Protein AF-A0A0J1GFL8-F1 (afdb_monomer)

Radius of gyration: 15.14 Å; Cα contacts (8 Å, |Δi|>4): 126; chains: 1; bounding box: 38×31×40 Å

Organism: NCBI:txid754436

Structure (mmCIF, N/CA/C/O backbone):
data_AF-A0A0J1GFL8-F1
#
_entry.id   AF-A0A0J1GFL8-F1
#
loop_
_atom_site.group_PDB
_atom_site.id
_atom_site.type_symbol
_atom_site.label_atom_id
_atom_site.label_alt_id
_atom_site.label_comp_id
_atom_site.label_asym_id
_atom_site.label_entity_id
_atom_site.label_seq_id
_atom_site.pdbx_PDB_ins_code
_atom_site.Cartn_x
_atom_site.Cartn_y
_atom_site.Cartn_z
_atom_site.occupancy
_atom_site.B_iso_or_equiv
_atom_site.auth_seq_id
_atom_site.auth_comp_id
_atom_site.auth_asym_id
_atom_site.auth_atom_id
_atom_site.pdbx_PDB_model_num
ATOM 1 N N . THR A 1 1 ? 6.480 14.705 20.123 1.00 94.06 1 THR A N 1
ATOM 2 C CA . THR A 1 1 ? 5.563 15.833 19.842 1.00 94.06 1 THR A CA 1
ATOM 3 C C . THR A 1 1 ? 4.142 15.428 20.191 1.00 94.06 1 THR A C 1
ATOM 5 O O . THR A 1 1 ? 3.876 14.239 20.324 1.00 94.06 1 THR A O 1
ATOM 8 N N . GLU A 1 2 ? 3.221 16.379 20.349 1.00 97.25 2 GLU A N 1
ATOM 9 C CA . GLU A 1 2 ? 1.800 16.080 20.599 1.00 97.25 2 GLU A CA 1
ATOM 10 C C . GLU A 1 2 ? 1.204 15.147 19.526 1.00 97.25 2 GLU A C 1
ATOM 12 O O . GLU A 1 2 ? 0.538 14.169 19.857 1.00 97.25 2 GLU A O 1
ATOM 17 N N . GLN A 1 3 ? 1.548 15.375 18.254 1.00 97.31 3 GLN A N 1
ATOM 18 C CA . GLN A 1 3 ? 1.098 14.546 17.130 1.00 97.31 3 GLN A CA 1
ATOM 19 C C . GLN A 1 3 ? 1.579 13.094 17.230 1.00 97.31 3 GLN A C 1
ATOM 21 O O . GLN A 1 3 ? 0.811 12.180 16.955 1.00 97.31 3 GLN A O 1
ATOM 26 N N . GLN A 1 4 ? 2.810 12.857 17.698 1.00 97.50 4 GLN A N 1
ATOM 27 C CA . GLN A 1 4 ? 3.296 11.493 17.946 1.00 97.50 4 GLN A CA 1
ATOM 28 C C . GLN A 1 4 ? 2.460 10.780 19.017 1.00 97.50 4 GLN A C 1
ATOM 30 O O . GLN A 1 4 ? 2.164 9.600 18.863 1.00 97.50 4 GLN A O 1
ATOM 35 N N . ARG A 1 5 ? 2.027 11.487 20.072 1.00 98.00 5 ARG A N 1
ATOM 36 C CA . ARG A 1 5 ? 1.151 10.918 21.110 1.00 98.00 5 ARG A CA 1
ATOM 37 C C . ARG A 1 5 ? -0.236 10.587 20.554 1.00 98.00 5 ARG A C 1
ATOM 39 O O . ARG A 1 5 ? -0.778 9.536 20.878 1.00 98.00 5 ARG A O 1
ATOM 46 N N . HIS A 1 6 ? -0.804 11.458 19.718 1.00 98.06 6 HIS A N 1
ATOM 47 C CA . HIS A 1 6 ? -2.099 11.202 19.078 1.00 98.06 6 HIS A CA 1
ATOM 48 C C . HIS A 1 6 ? -2.028 10.036 18.092 1.00 98.06 6 HIS A C 1
ATOM 50 O O . HIS A 1 6 ? -2.916 9.191 18.093 1.00 98.06 6 HIS A O 1
ATOM 56 N N . PHE A 1 7 ? -0.950 9.946 17.310 1.00 97.00 7 PHE A N 1
ATOM 57 C CA . PHE A 1 7 ? -0.723 8.830 16.398 1.00 97.00 7 PHE A CA 1
ATOM 58 C C . PHE A 1 7 ? -0.540 7.507 17.150 1.00 97.00 7 PHE A C 1
ATOM 60 O O . PHE A 1 7 ? -1.178 6.518 16.807 1.00 97.00 7 PHE A O 1
ATOM 67 N N . ALA A 1 8 ? 0.244 7.506 18.233 1.00 97.94 8 ALA A N 1
ATOM 68 C CA . ALA A 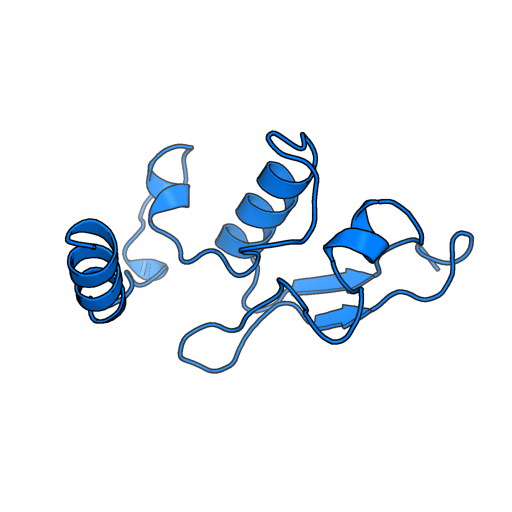1 8 ? 0.406 6.330 19.085 1.00 97.94 8 ALA A CA 1
ATOM 69 C C . ALA A 1 8 ? -0.927 5.869 19.699 1.00 97.94 8 ALA A C 1
ATOM 71 O O . ALA A 1 8 ? -1.188 4.675 19.755 1.00 97.94 8 ALA A O 1
ATOM 72 N N . TYR A 1 9 ? -1.795 6.797 20.120 1.00 97.88 9 TYR A N 1
ATOM 73 C CA . TYR A 1 9 ? -3.136 6.446 20.595 1.00 97.88 9 TYR A CA 1
ATOM 74 C C . TYR A 1 9 ? -4.025 5.904 19.466 1.00 97.88 9 TYR A C 1
ATOM 76 O O . TYR A 1 9 ? -4.684 4.883 19.648 1.00 97.88 9 TYR A O 1
ATOM 84 N N . PHE A 1 10 ? -4.009 6.544 18.292 1.00 96.12 10 PHE A N 1
ATOM 85 C CA . PHE A 1 10 ? -4.767 6.110 17.116 1.00 96.12 10 PHE A CA 1
ATOM 86 C C . PHE A 1 10 ? -4.458 4.658 16.731 1.00 96.12 10 PHE A C 1
ATOM 88 O O . PHE A 1 10 ? -5.384 3.896 16.480 1.00 96.12 10 PHE A O 1
ATOM 95 N N . GLN A 1 11 ? -3.188 4.250 16.784 1.00 93.69 11 GLN A N 1
ATOM 96 C CA . GLN A 1 11 ? -2.765 2.871 16.504 1.00 93.69 11 GLN A CA 1
ATOM 97 C C . GLN A 1 11 ? -3.344 1.817 17.464 1.00 93.69 11 GLN A C 1
ATOM 99 O O . GLN A 1 11 ? -3.294 0.630 17.162 1.00 93.69 11 GLN A O 1
ATOM 104 N N . THR A 1 12 ? -3.883 2.221 18.619 1.00 95.75 12 THR A N 1
ATOM 105 C CA . THR A 1 12 ? -4.529 1.298 19.570 1.00 95.75 12 THR A CA 1
ATOM 106 C C . THR A 1 12 ? -6.026 1.117 19.316 1.00 95.75 12 THR A C 1
ATOM 108 O O . THR A 1 12 ? -6.656 0.259 19.937 1.00 95.75 12 THR A O 1
ATOM 111 N N . LEU A 1 13 ? -6.615 1.924 18.428 1.00 94.94 13 LEU A N 1
ATOM 112 C CA . LEU A 1 13 ? -8.022 1.806 18.063 1.00 94.94 13 LEU A CA 1
ATOM 113 C C . LEU A 1 13 ? -8.246 0.548 17.208 1.00 94.94 13 LEU A C 1
ATOM 115 O O . LEU A 1 13 ? -7.388 0.185 16.405 1.00 94.94 13 LEU A O 1
ATOM 119 N N . PRO A 1 14 ? -9.395 -0.132 17.358 1.00 92.06 14 PRO A N 1
ATOM 120 C CA . PRO A 1 14 ? -9.687 -1.323 16.575 1.00 92.06 14 PRO A CA 1
ATOM 121 C C . PRO A 1 14 ? -9.967 -0.978 15.109 1.00 92.06 14 PRO A C 1
ATOM 123 O O . PRO A 1 14 ? -10.697 -0.032 14.808 1.00 92.06 14 PRO A O 1
ATOM 126 N N . GLU A 1 15 ? -9.455 -1.813 14.209 1.00 91.12 15 GLU A N 1
ATOM 127 C CA . GLU A 1 15 ? -9.757 -1.740 12.780 1.00 91.12 15 GLU A CA 1
ATOM 128 C C . GLU A 1 15 ? -11.211 -2.132 12.480 1.00 91.12 15 GLU A C 1
ATOM 130 O O . GLU A 1 15 ? -11.791 -3.023 13.114 1.00 91.12 15 GLU A O 1
ATOM 135 N N . LEU A 1 16 ? -11.804 -1.489 11.471 1.00 90.50 16 LEU A N 1
ATOM 136 C CA . LEU A 1 16 ? -13.157 -1.812 11.020 1.00 90.50 16 LEU A CA 1
ATOM 137 C C . LEU A 1 16 ? -13.160 -3.140 10.251 1.00 90.50 16 LEU A C 1
ATOM 139 O O . LEU A 1 16 ? -12.313 -3.386 9.389 1.00 90.50 16 LEU A O 1
ATOM 143 N N . LYS A 1 17 ? -14.149 -4.004 10.505 1.00 87.44 17 LYS A N 1
ATOM 144 C CA . LYS A 1 17 ? -14.253 -5.264 9.763 1.00 87.44 17 LYS A CA 1
ATOM 145 C C . LYS A 1 17 ? -14.768 -4.995 8.353 1.00 87.44 17 LYS A C 1
ATOM 147 O O . LYS A 1 17 ? -15.750 -4.286 8.156 1.00 87.44 17 LYS A O 1
ATOM 152 N N . ARG A 1 18 ? -14.166 -5.662 7.364 1.00 86.19 18 ARG A N 1
ATOM 153 C CA . ARG A 1 18 ? -14.561 -5.567 5.945 1.00 86.19 18 ARG A CA 1
ATOM 154 C C . ARG A 1 18 ? -16.061 -5.803 5.719 1.00 86.19 18 ARG A C 1
ATOM 156 O O . ARG A 1 18 ? -16.660 -5.114 4.903 1.00 86.19 18 ARG A O 1
ATOM 163 N N . ILE A 1 19 ? -16.665 -6.741 6.455 1.00 86.38 19 ILE A N 1
ATOM 164 C CA . ILE A 1 19 ? -18.093 -7.090 6.335 1.00 86.38 19 ILE A CA 1
ATOM 165 C C . ILE A 1 19 ? -19.043 -5.962 6.767 1.00 86.38 19 ILE A C 1
ATOM 167 O O . ILE A 1 19 ? -20.193 -5.932 6.334 1.00 86.38 19 ILE A O 1
ATOM 171 N N . ASP A 1 20 ? -18.562 -5.009 7.567 1.00 89.94 20 ASP A N 1
ATOM 172 C CA . ASP A 1 20 ? -19.365 -3.876 8.030 1.00 89.94 20 ASP A CA 1
ATOM 173 C C . ASP A 1 20 ? -19.467 -2.771 6.956 1.00 89.94 20 ASP A C 1
ATOM 175 O O . ASP A 1 20 ? -20.337 -1.895 7.024 1.00 89.94 20 ASP A O 1
ATOM 179 N N . ILE A 1 21 ? -18.626 -2.825 5.913 1.00 89.94 21 ILE A N 1
ATOM 180 C CA . ILE A 1 21 ? -18.621 -1.872 4.799 1.00 89.94 21 ILE A CA 1
ATOM 181 C C . ILE A 1 21 ? -19.590 -2.343 3.709 1.00 89.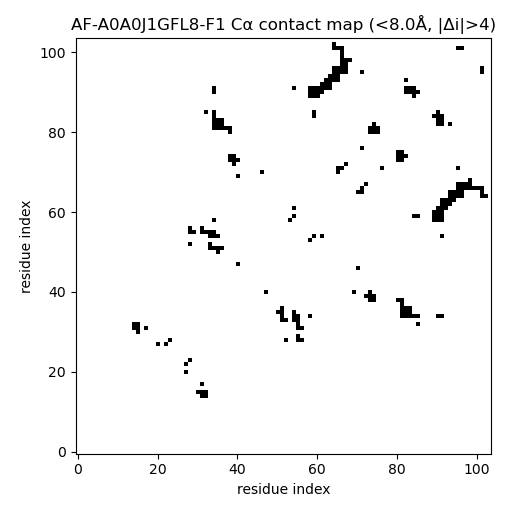94 21 ILE A C 1
ATOM 183 O O . ILE A 1 21 ? -19.256 -3.135 2.832 1.00 89.94 21 ILE A O 1
ATOM 187 N N . LYS A 1 22 ? -20.817 -1.812 3.742 1.00 89.62 22 LYS A N 1
ATOM 188 C CA . LYS A 1 22 ? -21.905 -2.205 2.821 1.00 89.62 22 LYS A CA 1
ATOM 189 C C . LYS A 1 22 ? -21.686 -1.802 1.361 1.00 89.62 22 LYS A C 1
ATOM 191 O O . LYS A 1 22 ? -22.263 -2.406 0.462 1.00 89.62 22 LYS A O 1
ATOM 196 N N . ARG A 1 23 ? -20.9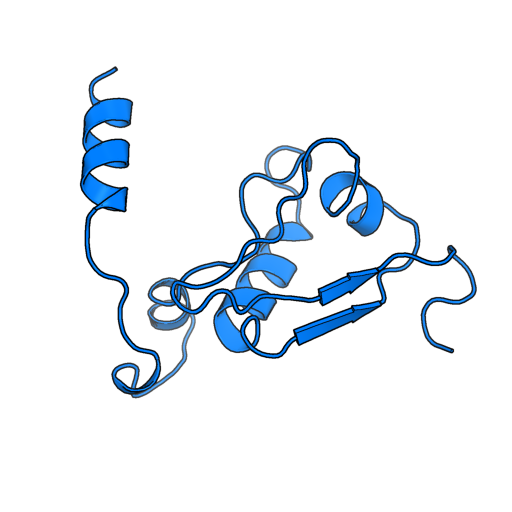15 -0.743 1.123 1.00 92.31 23 ARG A N 1
ATOM 197 C CA . ARG A 1 23 ? -20.606 -0.214 -0.207 1.00 92.31 23 ARG A CA 1
ATOM 198 C C . ARG A 1 23 ? -19.179 0.291 -0.197 1.00 92.31 23 ARG A C 1
ATOM 200 O O . ARG A 1 23 ? -18.808 1.007 0.725 1.00 92.31 23 ARG A O 1
ATOM 207 N N . VAL A 1 24 ? -18.437 -0.044 -1.246 1.00 93.06 24 VAL A N 1
ATOM 208 C CA . VAL A 1 24 ? -17.104 0.499 -1.492 1.00 93.06 24 VAL A CA 1
ATOM 209 C C . VAL A 1 24 ? -17.220 1.676 -2.459 1.00 93.06 24 VAL A C 1
ATOM 211 O O . VAL A 1 24 ? -17.754 1.555 -3.560 1.00 93.06 24 VAL A O 1
ATOM 214 N N . ASP A 1 25 ? -16.738 2.827 -2.016 1.00 94.88 25 ASP A N 1
ATOM 215 C CA . ASP A 1 25 ? -16.582 4.078 -2.751 1.00 94.88 25 ASP A CA 1
ATOM 216 C C . ASP A 1 25 ? -15.294 4.780 -2.286 1.00 94.88 25 ASP A C 1
ATOM 218 O O . ASP A 1 25 ? -14.585 4.281 -1.411 1.00 94.88 25 ASP A O 1
ATOM 222 N N . ALA A 1 26 ? -14.988 5.949 -2.854 1.00 94.62 26 ALA A N 1
ATOM 223 C CA . ALA A 1 26 ? -13.754 6.674 -2.547 1.00 94.62 26 ALA A CA 1
ATOM 224 C C . ALA A 1 26 ? -13.582 7.014 -1.054 1.00 94.62 26 ALA A C 1
ATOM 226 O O . ALA A 1 26 ? -12.453 7.124 -0.581 1.00 94.62 26 ALA A O 1
ATOM 227 N N . ARG A 1 27 ? -14.682 7.188 -0.308 1.00 94.31 27 ARG A N 1
ATOM 228 C CA . ARG A 1 27 ? -14.653 7.524 1.122 1.00 94.31 27 ARG A CA 1
ATOM 229 C C . ARG A 1 27 ? -14.489 6.268 1.968 1.00 94.31 27 ARG A C 1
ATOM 231 O O . ARG A 1 27 ? -13.604 6.194 2.813 1.00 94.31 27 ARG A O 1
ATOM 238 N N . SER A 1 28 ? -15.363 5.296 1.755 1.00 94.88 28 SER A N 1
ATOM 239 C CA . SER A 1 28 ? -15.421 4.052 2.525 1.00 94.88 28 SER A CA 1
ATOM 240 C C . SER A 1 28 ? -14.203 3.163 2.298 1.00 94.88 28 SER A C 1
ATOM 242 O O . SER A 1 28 ? -13.782 2.487 3.232 1.00 94.88 28 SER A O 1
ATOM 244 N N . SER A 1 29 ? -13.562 3.217 1.124 1.00 94.94 29 SER A N 1
ATOM 245 C CA . SER A 1 29 ? -12.309 2.493 0.892 1.00 94.94 29 SER A CA 1
ATOM 246 C C . SER A 1 29 ? -11.184 2.952 1.825 1.00 94.94 29 SER A C 1
ATOM 248 O O . SER A 1 29 ? -10.274 2.179 2.094 1.00 94.94 29 SER A O 1
ATOM 250 N N . GLN A 1 30 ? -11.238 4.186 2.345 1.00 96.00 30 GLN A N 1
ATOM 251 C CA . GLN A 1 30 ? -10.242 4.702 3.291 1.00 96.00 30 GLN A CA 1
ATOM 252 C C . GLN A 1 30 ? -10.456 4.212 4.727 1.00 96.00 30 GLN A C 1
ATOM 254 O O . GLN A 1 30 ? -9.574 4.407 5.554 1.00 96.00 30 GLN A O 1
ATOM 259 N N . LEU A 1 31 ? -11.596 3.575 5.019 1.00 94.94 31 LEU A N 1
ATOM 260 C CA . LEU A 1 31 ? -11.847 2.906 6.301 1.00 94.94 31 LEU A CA 1
ATOM 261 C C . LEU A 1 31 ? -11.237 1.499 6.354 1.00 94.94 31 LEU A C 1
ATOM 263 O O . LEU A 1 31 ? -11.243 0.870 7.405 1.00 94.94 31 LEU A O 1
ATOM 267 N N . LEU A 1 32 ? -10.760 0.987 5.217 1.00 94.88 32 LEU A N 1
ATOM 268 C CA . LEU A 1 32 ? -10.035 -0.273 5.145 1.00 94.88 32 LEU A CA 1
ATOM 269 C C . LEU A 1 32 ? -8.566 -0.030 5.475 1.00 94.88 32 LEU A C 1
ATOM 271 O O . LEU A 1 32 ? -7.955 0.892 4.925 1.00 94.88 32 LEU A O 1
ATOM 275 N N . GLN A 1 33 ? -7.997 -0.899 6.308 1.00 95.44 33 GLN A N 1
ATOM 276 C CA . GLN A 1 33 ? -6.578 -0.875 6.638 1.00 95.44 33 GLN A CA 1
ATOM 277 C C . GLN A 1 33 ? -5.727 -0.919 5.350 1.00 95.44 33 GLN A C 1
ATOM 279 O O . GLN A 1 33 ? -5.902 -1.831 4.530 1.00 95.44 33 GLN A O 1
ATOM 284 N N . PRO A 1 34 ? -4.828 0.054 5.121 1.00 97.06 34 PRO A N 1
ATOM 285 C CA . PRO A 1 34 ? -3.842 -0.034 4.053 1.00 97.06 34 PRO A CA 1
ATOM 286 C C . PRO A 1 34 ? -2.763 -1.055 4.423 1.00 97.06 34 PRO A C 1
ATOM 288 O O . PRO A 1 34 ? -2.253 -1.033 5.534 1.00 97.06 34 PRO A O 1
ATOM 291 N N . LEU A 1 35 ? -2.386 -1.923 3.479 1.00 97.88 35 LEU A N 1
ATOM 292 C CA . LEU A 1 35 ? -1.270 -2.871 3.658 1.00 97.88 35 LEU A CA 1
ATOM 293 C C . LEU A 1 35 ? -0.056 -2.499 2.795 1.00 97.88 35 LEU A C 1
ATOM 295 O O . LEU A 1 35 ? 0.785 -3.339 2.493 1.00 97.88 35 LEU A O 1
ATOM 299 N N . PHE A 1 36 ? -0.004 -1.240 2.360 1.00 98.38 36 PHE A N 1
ATOM 300 C CA . PHE A 1 36 ? 1.143 -0.608 1.720 1.00 98.38 36 PHE A CA 1
ATOM 301 C C . PHE A 1 36 ? 1.288 0.803 2.296 1.00 98.38 36 PHE A C 1
ATOM 303 O O . PHE A 1 36 ? 0.453 1.673 2.028 1.00 98.38 36 PHE A O 1
ATOM 310 N N . GLU A 1 37 ? 2.311 1.021 3.113 1.00 97.31 37 GLU A N 1
ATOM 311 C CA . GLU A 1 37 ? 2.498 2.254 3.880 1.00 97.31 37 GLU A CA 1
ATOM 312 C C . GLU A 1 37 ? 3.981 2.61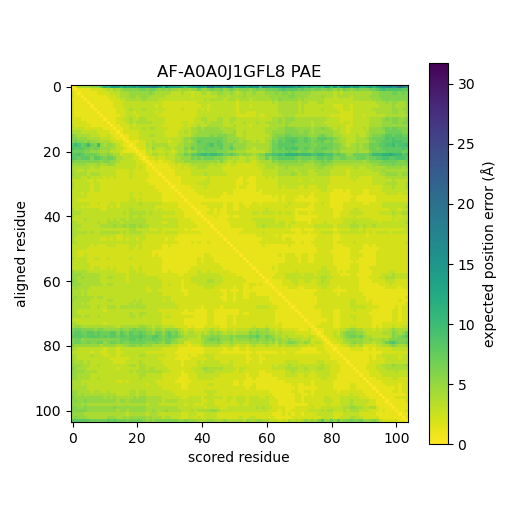4 4.041 1.00 97.31 37 GLU A C 1
ATOM 314 O O . GLU A 1 37 ? 4.856 1.758 3.993 1.00 97.31 37 GLU A O 1
ATOM 319 N N . PHE A 1 38 ? 4.270 3.911 4.196 1.00 96.69 38 PHE A N 1
ATOM 320 C CA . PHE A 1 38 ? 5.615 4.438 4.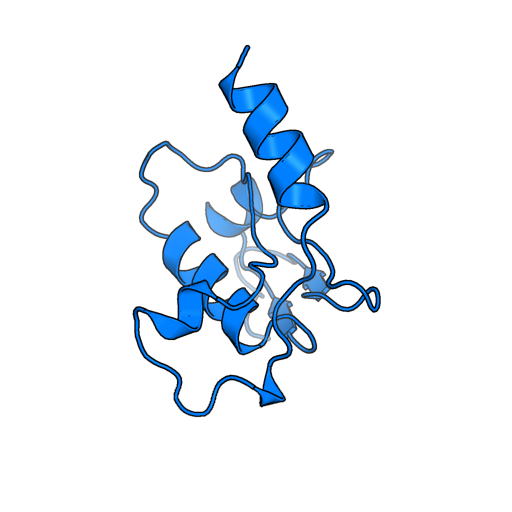486 1.00 96.69 38 PHE A CA 1
ATOM 321 C C . PHE A 1 38 ? 6.738 3.994 3.521 1.00 96.69 38 PHE A C 1
ATOM 323 O O . PHE A 1 38 ? 7.890 3.843 3.919 1.00 96.69 38 PHE A O 1
ATOM 330 N N . SER A 1 39 ? 6.420 3.826 2.233 1.00 97.19 39 SER A N 1
ATOM 331 C CA . SER A 1 39 ? 7.404 3.509 1.187 1.00 97.19 39 SER A CA 1
ATOM 332 C C . SER A 1 39 ? 8.451 4.611 0.997 1.00 97.19 39 SER A C 1
ATOM 334 O O . SER A 1 39 ? 8.137 5.790 1.161 1.00 97.19 39 SER A O 1
ATOM 336 N N . GLY A 1 40 ? 9.636 4.251 0.500 1.00 96.25 40 GLY A N 1
ATOM 337 C CA . GLY A 1 40 ? 10.705 5.194 0.132 1.00 96.25 40 GLY A CA 1
ATOM 338 C C . GLY A 1 40 ? 10.477 5.986 -1.165 1.00 96.25 40 GLY A C 1
ATOM 339 O O . GLY A 1 40 ? 11.436 6.484 -1.749 1.00 96.25 40 GLY A O 1
ATOM 340 N N . ALA A 1 41 ? 9.240 6.068 -1.660 1.00 98.00 41 ALA A N 1
ATOM 341 C CA . ALA A 1 41 ? 8.910 6.824 -2.864 1.00 98.00 41 ALA A CA 1
ATOM 342 C C . ALA A 1 41 ? 9.052 8.343 -2.649 1.00 98.00 41 ALA A C 1
ATOM 344 O O . ALA A 1 41 ? 9.027 8.845 -1.524 1.00 98.00 41 ALA A O 1
ATOM 345 N N . CYS A 1 42 ? 9.143 9.094 -3.748 1.00 97.88 42 CYS A N 1
ATOM 346 C CA . CYS A 1 42 ? 9.183 10.555 -3.711 1.00 97.88 42 CYS A CA 1
ATOM 347 C C . CYS A 1 42 ? 7.940 11.158 -3.029 1.00 97.88 42 CYS A C 1
ATOM 349 O O . CYS A 1 42 ? 6.838 10.604 -3.100 1.00 97.88 42 CYS A O 1
ATOM 351 N N . SER A 1 43 ? 8.093 12.352 -2.446 1.00 98.19 43 SER A N 1
ATOM 352 C CA . SER A 1 43 ? 6.955 13.128 -1.936 1.00 98.19 43 SER A CA 1
ATOM 353 C C . SER A 1 43 ? 5.956 13.405 -3.062 1.00 98.19 43 SER A C 1
ATOM 355 O O . SER A 1 43 ? 6.328 13.939 -4.106 1.00 98.19 43 SER A O 1
ATOM 357 N N . GLY A 1 44 ? 4.697 13.010 -2.863 1.00 97.06 44 GLY A N 1
ATOM 358 C CA . GLY A 1 44 ? 3.654 13.146 -3.881 1.00 97.06 44 GLY A CA 1
ATOM 359 C C . GLY A 1 44 ? 3.791 12.186 -5.069 1.00 97.06 44 GLY A C 1
ATOM 360 O O . GLY A 1 44 ? 3.270 12.488 -6.139 1.00 97.06 44 GLY A O 1
ATOM 361 N N . CYS A 1 45 ? 4.484 11.049 -4.910 1.00 98.12 45 CYS A N 1
ATOM 362 C CA . CYS A 1 45 ? 4.565 10.018 -5.947 1.00 98.12 45 CYS A CA 1
ATOM 363 C C . CYS A 1 45 ? 3.166 9.614 -6.448 1.00 98.12 45 CYS A C 1
ATOM 365 O O . CYS A 1 45 ? 2.274 9.298 -5.661 1.00 98.12 45 CYS A O 1
ATOM 367 N N . GLY A 1 46 ? 2.989 9.602 -7.772 1.00 98.19 46 GLY A N 1
ATOM 368 C CA . GLY A 1 46 ? 1.714 9.273 -8.407 1.00 98.19 46 GLY A CA 1
ATOM 369 C C . GLY A 1 46 ? 1.370 7.782 -8.415 1.00 98.19 46 GLY A C 1
ATOM 370 O O . GLY A 1 46 ? 0.223 7.447 -8.676 1.00 98.19 46 GLY A O 1
ATOM 371 N N . GLU A 1 47 ? 2.323 6.890 -8.134 1.00 98.75 47 GLU A N 1
ATOM 372 C CA . GLU A 1 47 ? 2.127 5.436 -8.235 1.00 98.75 47 GLU A CA 1
ATOM 373 C C . GLU A 1 47 ? 1.572 4.821 -6.939 1.00 98.75 47 GLU A C 1
ATOM 375 O O . GLU A 1 47 ? 0.667 3.985 -6.962 1.00 98.75 47 GLU A O 1
ATOM 380 N N . THR A 1 48 ? 2.080 5.257 -5.783 1.00 98.38 48 THR A N 1
ATOM 381 C CA . THR A 1 48 ? 1.853 4.593 -4.488 1.00 98.38 48 THR A CA 1
ATOM 382 C C . THR A 1 48 ? 0.404 4.649 -4.010 1.00 98.38 48 THR A C 1
ATOM 384 O O . THR A 1 48 ? -0.050 3.744 -3.310 1.00 98.38 48 THR A O 1
ATOM 387 N N . SER A 1 49 ? -0.357 5.670 -4.412 1.00 97.81 49 SER A N 1
ATOM 388 C CA . SER A 1 49 ? -1.781 5.792 -4.081 1.00 97.81 49 SER A CA 1
ATOM 389 C C . SER A 1 49 ? -2.622 4.672 -4.707 1.00 97.81 49 SER A C 1
ATOM 391 O O . SER A 1 49 ? -3.552 4.180 -4.060 1.00 97.81 49 SER A O 1
ATOM 393 N N . TYR A 1 50 ? -2.259 4.216 -5.911 1.00 98.56 50 TYR A N 1
ATOM 394 C CA . TYR A 1 50 ? -2.916 3.099 -6.587 1.00 98.56 50 TYR A CA 1
ATOM 395 C C . TYR A 1 50 ? -2.614 1.770 -5.893 1.00 98.56 50 TYR A C 1
ATOM 397 O O . TYR A 1 50 ? -3.536 1.000 -5.626 1.00 98.56 50 TYR A O 1
ATOM 405 N N . ILE A 1 51 ? -1.352 1.529 -5.524 1.00 98.44 51 ILE A N 1
ATOM 406 C CA . ILE A 1 51 ? -0.950 0.314 -4.796 1.00 98.44 51 ILE A CA 1
ATOM 407 C C . ILE A 1 51 ? -1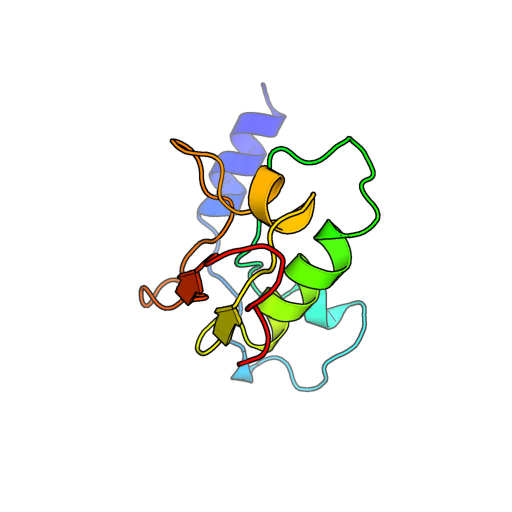.607 0.281 -3.412 1.00 98.44 51 ILE A C 1
ATOM 409 O O . ILE A 1 51 ? -2.172 -0.740 -3.024 1.00 98.44 51 ILE A O 1
ATOM 413 N N . LYS A 1 52 ? -1.635 1.410 -2.691 1.00 98.50 52 LYS A N 1
ATOM 414 C CA . LYS A 1 52 ? -2.345 1.528 -1.409 1.00 98.50 52 LYS A CA 1
ATOM 415 C C . LYS A 1 52 ? -3.820 1.152 -1.538 1.00 98.50 52 LYS A C 1
ATOM 417 O O . LYS A 1 52 ? -4.333 0.392 -0.724 1.00 98.50 52 LYS A O 1
ATOM 422 N N . LEU A 1 53 ? -4.515 1.670 -2.552 1.00 98.12 53 LEU A N 1
ATOM 423 C CA . LEU A 1 53 ? -5.923 1.335 -2.766 1.00 98.12 53 LEU A CA 1
ATOM 424 C C . LEU A 1 53 ? -6.102 -0.151 -3.110 1.00 98.12 53 LEU A C 1
ATOM 426 O O . LEU A 1 53 ? -7.013 -0.794 -2.589 1.00 98.12 53 LEU A O 1
ATOM 430 N N . LEU A 1 54 ? -5.222 -0.713 -3.942 1.00 98.19 54 LEU A N 1
ATOM 431 C CA . LEU A 1 54 ? -5.246 -2.133 -4.294 1.00 98.19 54 LEU A CA 1
ATOM 432 C C . LEU A 1 54 ? -5.129 -3.022 -3.046 1.00 98.19 54 LEU A C 1
ATOM 434 O O . LEU A 1 54 ? -5.924 -3.949 -2.871 1.00 98.19 54 LEU A O 1
ATOM 438 N N . THR A 1 55 ? -4.194 -2.710 -2.144 1.00 98.12 55 THR A N 1
ATOM 439 C CA . THR A 1 55 ? -4.003 -3.480 -0.908 1.00 98.12 55 THR A CA 1
ATOM 440 C C . THR A 1 55 ? -5.138 -3.278 0.096 1.00 98.12 55 THR A C 1
ATOM 442 O O . THR A 1 55 ? -5.533 -4.232 0.766 1.00 98.12 55 THR A O 1
ATOM 445 N N . GLN A 1 56 ? -5.760 -2.097 0.141 1.00 97.00 56 GLN A N 1
ATOM 446 C CA . GLN A 1 56 ? -6.984 -1.887 0.921 1.00 97.00 56 GLN A CA 1
ATOM 447 C C . GLN A 1 56 ? -8.117 -2.802 0.449 1.00 97.00 56 GLN A C 1
ATOM 449 O O . GLN A 1 56 ? -8.825 -3.372 1.275 1.00 97.00 56 GLN A O 1
ATOM 454 N N . LEU A 1 57 ? -8.290 -3.003 -0.858 1.00 95.38 57 LEU A N 1
ATOM 455 C CA . LEU A 1 57 ? -9.395 -3.804 -1.393 1.00 95.38 57 LEU A CA 1
ATOM 456 C C . LEU A 1 57 ? -9.144 -5.316 -1.327 1.00 95.38 57 LEU A C 1
ATOM 458 O O . LEU A 1 57 ? -10.065 -6.056 -0.981 1.00 95.38 57 LEU A O 1
ATOM 462 N N . PHE A 1 58 ? -7.921 -5.767 -1.619 1.00 96.19 58 PHE A N 1
ATOM 463 C CA . PHE A 1 58 ? -7.622 -7.193 -1.831 1.00 96.19 58 PHE A CA 1
ATOM 464 C C . PHE A 1 58 ? -6.365 -7.702 -1.117 1.00 96.19 58 PHE A C 1
ATOM 466 O O . PHE A 1 58 ? -5.963 -8.842 -1.334 1.00 96.19 58 PHE A O 1
ATOM 473 N N . GLY A 1 59 ? -5.723 -6.879 -0.286 1.00 96.81 59 GLY A N 1
ATOM 474 C CA . GLY A 1 59 ? -4.401 -7.175 0.263 1.00 96.81 59 GLY A CA 1
ATOM 475 C C . GLY A 1 59 ? -4.319 -8.422 1.146 1.00 96.81 59 GLY A C 1
ATOM 476 O O . GLY A 1 59 ? -3.238 -8.977 1.271 1.00 96.81 59 GLY A O 1
ATOM 477 N N . ASP A 1 60 ? -5.430 -8.923 1.692 1.00 95.62 60 ASP A N 1
ATOM 478 C CA . ASP A 1 60 ? -5.450 -10.145 2.512 1.00 95.62 60 ASP A CA 1
ATOM 479 C C . ASP A 1 60 ? -5.262 -11.445 1.707 1.00 95.62 60 ASP A C 1
ATOM 481 O O . ASP A 1 60 ? -5.139 -12.523 2.290 1.00 95.62 60 ASP A O 1
ATOM 485 N N . ARG A 1 61 ? -5.261 -11.353 0.372 1.00 96.69 61 ARG A N 1
ATOM 486 C CA . ARG A 1 61 ? -5.136 -12.485 -0.561 1.00 96.69 61 ARG A CA 1
ATOM 487 C C . ARG A 1 61 ? -4.429 -12.113 -1.869 1.00 96.69 61 ARG A C 1
ATOM 489 O O . ARG A 1 61 ? -4.669 -12.739 -2.900 1.00 96.69 61 ARG A O 1
ATOM 496 N N . LEU A 1 62 ? -3.619 -11.057 -1.846 1.00 97.94 62 LEU A N 1
ATOM 497 C CA . LEU A 1 62 ? -2.943 -10.531 -3.028 1.00 97.94 62 LEU A CA 1
ATOM 498 C C . LEU A 1 62 ? -1.575 -11.201 -3.213 1.00 97.94 62 LEU A C 1
ATOM 500 O O . LEU A 1 62 ? -0.792 -11.294 -2.271 1.00 97.94 62 LEU A O 1
ATOM 504 N N . LEU A 1 63 ? -1.277 -11.620 -4.440 1.00 98.38 63 LEU A N 1
ATOM 505 C CA . LEU A 1 63 ? 0.067 -11.998 -4.877 1.00 98.38 63 LEU A CA 1
ATOM 506 C C . LEU A 1 63 ? 0.533 -10.942 -5.881 1.00 98.38 63 LEU A C 1
ATOM 508 O O . LEU A 1 63 ? -0.222 -10.591 -6.788 1.00 98.38 63 LEU A O 1
ATOM 512 N N . ILE A 1 64 ? 1.743 -10.418 -5.707 1.00 98.44 64 ILE A N 1
ATOM 513 C CA . ILE A 1 64 ? 2.315 -9.370 -6.553 1.00 98.44 64 ILE A CA 1
ATOM 514 C C . ILE A 1 64 ? 3.614 -9.890 -7.168 1.00 98.44 64 ILE A C 1
ATOM 516 O O . ILE A 1 64 ? 4.611 -10.048 -6.464 1.00 98.44 64 ILE A O 1
ATOM 520 N N . ALA A 1 65 ? 3.596 -10.092 -8.485 1.00 98.44 65 ALA A N 1
ATOM 521 C CA . ALA A 1 65 ? 4.795 -10.101 -9.314 1.00 98.44 65 ALA A CA 1
ATOM 522 C C . ALA A 1 65 ? 5.061 -8.658 -9.764 1.00 98.44 65 ALA A C 1
ATOM 524 O O . ALA A 1 65 ? 4.231 -8.041 -10.443 1.00 98.44 65 ALA A O 1
ATOM 525 N N . ASN A 1 66 ? 6.168 -8.084 -9.298 1.00 98.25 66 ASN A N 1
ATOM 526 C CA . ASN A 1 66 ? 6.523 -6.695 -9.542 1.00 98.25 66 ASN A CA 1
ATOM 527 C C . ASN A 1 66 ? 7.731 -6.602 -10.473 1.00 98.25 66 ASN A C 1
ATOM 529 O O . ASN A 1 66 ? 8.821 -7.033 -10.106 1.00 98.25 66 ASN A O 1
ATOM 533 N N . ALA A 1 67 ? 7.566 -5.958 -11.628 1.00 98.44 67 ALA A N 1
ATOM 534 C CA . ALA A 1 67 ? 8.666 -5.748 -12.562 1.00 98.44 67 ALA A CA 1
ATOM 535 C C . ALA A 1 67 ? 9.726 -4.837 -11.936 1.00 98.44 67 ALA A C 1
ATOM 537 O O . ALA A 1 67 ? 9.410 -3.984 -11.097 1.00 98.44 67 ALA A O 1
ATOM 538 N N . THR A 1 68 ? 10.977 -4.976 -12.360 1.00 98.38 68 THR A N 1
ATOM 539 C CA . THR A 1 68 ? 12.032 -4.063 -11.911 1.00 98.38 68 THR A CA 1
ATOM 540 C C . THR A 1 68 ? 11.758 -2.636 -12.392 1.00 98.38 68 THR A C 1
ATOM 542 O O . THR A 1 68 ? 11.532 -2.390 -13.573 1.00 98.38 68 THR A O 1
ATOM 545 N N . GLY A 1 69 ? 11.780 -1.668 -11.477 1.00 97.94 69 GLY A N 1
ATOM 546 C CA . GLY A 1 69 ? 11.495 -0.263 -11.772 1.00 97.94 69 GLY A CA 1
ATOM 547 C C . GLY A 1 69 ? 11.255 0.534 -10.494 1.00 97.94 69 GLY A C 1
ATOM 548 O O . GLY A 1 69 ? 11.543 0.051 -9.402 1.00 97.94 69 GLY A O 1
ATOM 549 N N . CYS A 1 70 ? 10.690 1.742 -10.597 1.00 98.00 70 CYS A N 1
ATOM 550 C CA . CYS A 1 70 ? 10.369 2.557 -9.416 1.00 98.00 70 CYS A CA 1
ATOM 551 C C . CYS A 1 70 ? 9.583 1.761 -8.363 1.00 98.00 70 CYS A C 1
ATOM 553 O O . CYS A 1 70 ? 9.920 1.818 -7.181 1.00 98.00 70 CYS A O 1
ATOM 555 N N . SER A 1 71 ? 8.607 0.961 -8.804 1.00 98.00 71 SER A N 1
ATOM 556 C CA . SER A 1 71 ? 7.774 0.134 -7.933 1.00 98.00 71 SER A CA 1
ATOM 557 C C . SER A 1 71 ? 8.520 -0.956 -7.179 1.00 98.00 71 SER A C 1
ATOM 559 O O . SER A 1 71 ? 8.184 -1.204 -6.021 1.00 98.00 71 SER A O 1
ATOM 561 N N . SER A 1 72 ? 9.569 -1.551 -7.753 1.00 97.44 72 SER A N 1
ATOM 562 C CA . SER A 1 72 ? 10.410 -2.488 -7.003 1.00 97.44 72 SER A CA 1
ATOM 563 C C . SER A 1 72 ? 11.369 -1.778 -6.050 1.00 97.44 72 SER A C 1
ATOM 565 O O . SER A 1 72 ? 11.628 -2.284 -4.961 1.00 97.44 72 SER A O 1
ATOM 567 N N . ILE A 1 73 ? 11.817 -0.562 -6.384 1.00 97.81 73 ILE A N 1
ATOM 568 C CA . ILE A 1 73 ? 12.689 0.233 -5.510 1.00 97.81 73 ILE A CA 1
ATOM 569 C C . ILE A 1 73 ? 11.947 0.714 -4.262 1.00 97.81 73 ILE A C 1
ATOM 571 O O . ILE A 1 73 ? 12.388 0.449 -3.146 1.00 97.81 73 ILE A O 1
ATOM 575 N N . TYR A 1 74 ? 10.806 1.394 -4.401 1.00 97.06 74 TYR A N 1
ATOM 576 C CA . TYR A 1 74 ? 10.067 1.822 -3.210 1.00 97.06 74 TYR A CA 1
ATOM 577 C C . TYR A 1 74 ? 9.296 0.674 -2.547 1.00 97.06 74 TYR A C 1
ATOM 579 O O . TYR A 1 74 ? 8.882 0.828 -1.400 1.00 97.06 74 TYR A O 1
ATOM 587 N N . GLY A 1 75 ? 9.079 -0.44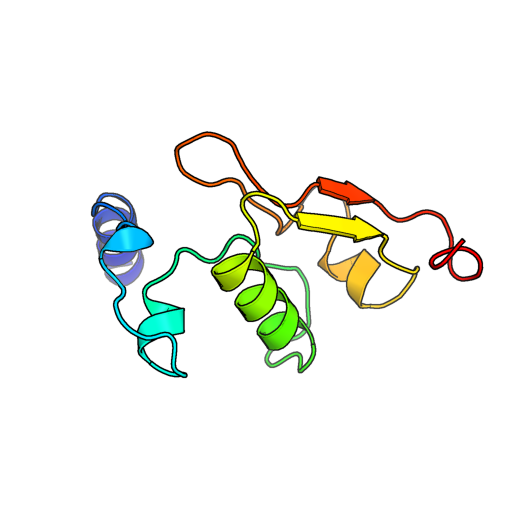0 -3.260 1.00 97.12 75 GLY A N 1
ATOM 588 C CA . GLY A 1 75 ? 8.329 -1.609 -2.799 1.00 97.12 75 GLY A CA 1
ATOM 589 C C . GLY A 1 75 ? 9.168 -2.696 -2.125 1.00 97.12 75 GLY A C 1
ATOM 590 O O . GLY A 1 75 ? 8.606 -3.487 -1.372 1.00 97.12 75 GLY A O 1
ATOM 591 N N . GLY A 1 76 ? 10.485 -2.735 -2.350 1.00 95.12 76 GLY A N 1
ATOM 592 C CA . GLY A 1 76 ? 11.325 -3.853 -1.909 1.00 95.12 76 GLY A CA 1
ATOM 593 C C . GLY A 1 76 ? 12.813 -3.542 -1.720 1.00 95.12 76 GLY A C 1
ATOM 594 O O . GLY A 1 76 ? 13.627 -4.458 -1.805 1.00 95.12 76 GLY A O 1
ATOM 595 N N . ASN A 1 77 ? 13.204 -2.288 -1.460 1.00 92.12 77 ASN A N 1
ATOM 596 C CA . ASN A 1 77 ? 14.603 -1.955 -1.164 1.00 92.12 77 ASN A CA 1
ATOM 597 C C . ASN A 1 77 ? 14.956 -2.226 0.310 1.00 92.12 77 ASN A C 1
ATOM 599 O O . ASN A 1 77 ? 14.661 -1.427 1.204 1.00 92.12 77 ASN A O 1
ATOM 603 N N . LEU A 1 78 ? 15.597 -3.372 0.553 1.00 91.31 78 LEU A N 1
ATOM 604 C CA . LEU A 1 78 ? 16.003 -3.819 1.885 1.00 91.31 78 LEU A CA 1
ATOM 605 C C . LEU A 1 78 ? 16.886 -2.777 2.603 1.00 91.31 78 LEU A C 1
ATOM 607 O O . LEU A 1 78 ? 17.704 -2.111 1.968 1.00 91.31 78 LEU A O 1
ATOM 611 N N . PRO A 1 79 ? 16.765 -2.645 3.938 1.00 92.88 79 PRO A N 1
ATOM 612 C CA . PRO A 1 79 ? 16.080 -3.557 4.864 1.00 92.88 79 PRO A CA 1
ATOM 613 C C . PRO A 1 79 ? 14.587 -3.263 5.092 1.00 92.88 79 PRO A C 1
ATOM 615 O O . PRO A 1 79 ? 13.947 -3.959 5.875 1.00 92.88 79 PRO A O 1
ATOM 618 N N . THR A 1 80 ? 14.026 -2.234 4.460 1.00 88.69 80 THR A N 1
ATOM 619 C CA . THR A 1 80 ? 12.647 -1.790 4.701 1.00 88.69 80 THR A CA 1
ATOM 620 C C . THR A 1 80 ? 11.711 -2.247 3.592 1.00 88.69 80 THR A C 1
ATOM 622 O O . THR A 1 80 ? 12.011 -2.059 2.417 1.00 88.69 80 THR A O 1
ATOM 625 N N . THR A 1 81 ? 10.545 -2.780 3.954 1.00 94.25 81 THR A N 1
ATOM 626 C CA . THR A 1 81 ? 9.478 -3.098 2.996 1.00 94.25 81 THR A CA 1
ATOM 627 C C . THR A 1 81 ? 8.188 -2.390 3.430 1.00 94.25 81 THR A C 1
ATOM 629 O O . THR A 1 81 ? 7.868 -2.412 4.618 1.00 94.25 81 THR A O 1
ATOM 632 N N . PRO A 1 82 ? 7.472 -1.702 2.520 1.00 97.62 82 PRO A N 1
ATOM 633 C CA . PRO A 1 82 ? 6.229 -0.994 2.843 1.00 97.62 82 PRO A CA 1
ATOM 634 C C . PRO A 1 82 ? 4.998 -1.904 2.874 1.00 97.62 82 PRO A C 1
ATOM 636 O O . PRO A 1 82 ? 3.922 -1.457 3.269 1.00 97.62 82 PRO A O 1
ATOM 639 N N . TYR A 1 83 ? 5.124 -3.147 2.400 1.00 98.06 83 TYR A N 1
ATOM 640 C CA . TYR A 1 83 ? 4.050 -4.131 2.442 1.00 98.06 83 TYR A CA 1
ATOM 641 C C . TYR A 1 83 ? 3.919 -4.687 3.859 1.00 98.06 83 TYR A C 1
ATOM 643 O O . TYR A 1 83 ? 4.899 -5.128 4.453 1.00 98.06 83 TYR A O 1
ATOM 651 N N . SER A 1 84 ? 2.700 -4.659 4.387 1.00 97.12 84 SER A N 1
ATOM 652 C CA . SER A 1 84 ? 2.390 -5.069 5.758 1.00 97.12 84 SER A CA 1
ATOM 653 C C . SER A 1 84 ? 1.326 -6.170 5.777 1.00 97.12 84 SER A C 1
ATOM 655 O O . SER A 1 84 ? 0.783 -6.562 4.741 1.00 97.12 84 SER A O 1
ATOM 657 N N . THR A 1 85 ? 1.022 -6.678 6.966 1.00 97.06 85 THR A N 1
ATOM 658 C CA . THR A 1 85 ? -0.006 -7.697 7.199 1.00 97.06 85 THR A CA 1
ATOM 659 C C . THR A 1 85 ? -1.153 -7.142 8.035 1.00 97.06 85 THR A C 1
ATOM 661 O O . THR A 1 85 ? -0.956 -6.281 8.891 1.00 97.06 85 THR A O 1
ATOM 664 N N . ASP A 1 86 ? -2.354 -7.673 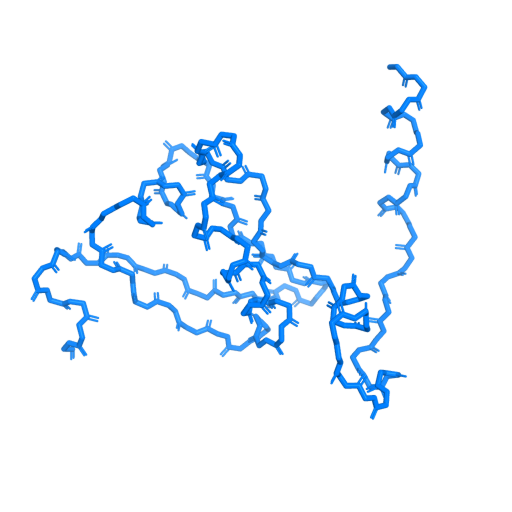7.824 1.00 94.44 86 ASP A N 1
ATOM 665 C CA . ASP A 1 86 ? -3.502 -7.437 8.695 1.00 94.44 86 ASP A CA 1
ATOM 666 C C . ASP A 1 86 ? -3.307 -8.080 10.086 1.00 94.44 86 ASP A C 1
ATOM 668 O O . ASP A 1 86 ? -2.321 -8.771 10.360 1.00 94.44 86 ASP A O 1
ATOM 672 N N . SER A 1 87 ? -4.276 -7.884 10.983 1.00 92.50 87 SER A N 1
ATOM 673 C CA . SER A 1 87 ? -4.259 -8.453 12.341 1.00 92.50 87 SER A CA 1
ATOM 674 C C . SER A 1 87 ? -4.302 -9.988 12.400 1.00 92.50 87 SER A C 1
ATOM 676 O O . SER A 1 87 ? -4.074 -10.562 13.463 1.00 92.50 87 SER A O 1
ATOM 678 N N . GLN A 1 88 ? -4.579 -10.661 11.279 1.00 93.75 88 GLN A N 1
ATOM 679 C CA . GLN A 1 88 ? -4.520 -12.118 11.136 1.00 93.75 88 GLN A CA 1
ATOM 680 C C . GLN A 1 88 ? -3.197 -12.582 10.503 1.00 93.75 88 GLN A C 1
ATOM 682 O O . GLN A 1 88 ? -3.048 -13.765 10.203 1.00 93.75 88 GLN A O 1
ATOM 687 N N . GLY A 1 89 ? -2.242 -11.671 10.286 1.00 95.81 89 GLY A N 1
ATOM 688 C CA . GLY A 1 89 ? -0.959 -11.967 9.654 1.00 95.81 89 GLY A CA 1
ATOM 689 C C . GLY A 1 89 ? -1.051 -12.165 8.139 1.00 95.81 89 GLY A C 1
ATOM 690 O O . GLY A 1 89 ? -0.128 -12.715 7.544 1.00 95.81 89 GLY A O 1
ATOM 691 N N . ARG A 1 90 ? -2.150 -11.745 7.497 1.00 96.56 90 ARG A N 1
ATOM 692 C CA . ARG A 1 90 ? -2.355 -11.891 6.049 1.00 96.56 90 ARG A CA 1
ATOM 693 C C . ARG A 1 90 ? -2.043 -10.579 5.350 1.00 96.56 90 ARG A C 1
ATOM 695 O O . ARG A 1 90 ? -2.528 -9.525 5.750 1.00 96.56 90 ARG A O 1
ATOM 702 N N . GLY A 1 91 ? -1.264 -10.636 4.284 1.00 97.81 91 GLY A N 1
ATOM 703 C CA . GLY A 1 91 ? -0.899 -9.464 3.501 1.00 97.81 91 GLY A CA 1
ATOM 704 C C . GLY A 1 91 ? -0.424 -9.854 2.108 1.00 97.81 91 GLY A C 1
ATOM 705 O O . GLY A 1 91 ? -0.362 -11.048 1.798 1.00 97.81 91 GLY A O 1
ATOM 706 N N . PRO A 1 92 ? -0.093 -8.866 1.264 1.00 98.31 92 PRO A N 1
ATOM 707 C CA . PRO A 1 92 ? 0.389 -9.136 -0.077 1.00 98.31 92 PRO A CA 1
ATOM 708 C C . PRO A 1 92 ? 1.691 -9.940 -0.035 1.00 98.31 92 PRO A C 1
ATOM 710 O O . PRO A 1 92 ? 2.667 -9.498 0.568 1.00 98.31 92 PRO A O 1
ATOM 713 N N . ALA A 1 93 ? 1.734 -11.093 -0.704 1.00 98.19 93 ALA A N 1
ATOM 714 C CA . ALA A 1 93 ? 3.011 -11.734 -0.993 1.00 98.19 93 ALA A CA 1
ATOM 715 C C . ALA A 1 93 ? 3.625 -11.028 -2.203 1.00 98.19 93 ALA A C 1
ATOM 717 O O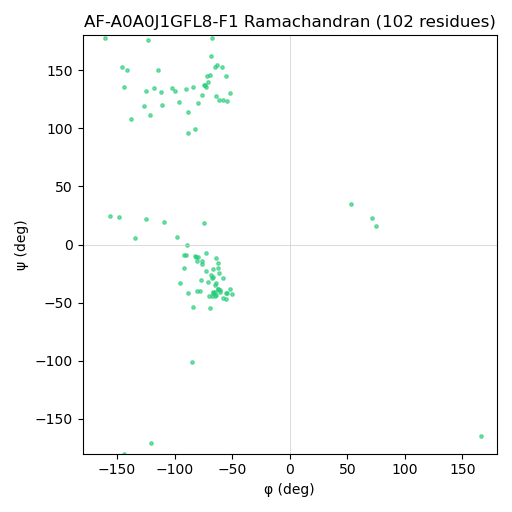 . ALA A 1 93 ? 3.001 -10.961 -3.263 1.00 98.19 93 ALA A O 1
ATOM 718 N N . TRP A 1 94 ? 4.820 -10.475 -2.036 1.00 98.38 94 TRP A N 1
ATOM 719 C CA . TRP A 1 94 ? 5.475 -9.649 -3.042 1.00 98.38 94 TRP A CA 1
ATOM 720 C C . TRP A 1 94 ? 6.786 -10.288 -3.489 1.00 98.38 94 TRP A C 1
ATOM 722 O O . TRP A 1 94 ? 7.579 -10.727 -2.655 1.00 98.38 94 TRP A O 1
ATOM 732 N N . ALA A 1 95 ? 7.014 -10.316 -4.798 1.00 97.81 95 ALA A N 1
ATOM 733 C CA . ALA A 1 95 ? 8.274 -10.732 -5.387 1.00 97.81 95 ALA A CA 1
ATOM 734 C C . ALA A 1 95 ? 8.615 -9.855 -6.594 1.00 97.81 95 ALA A C 1
ATOM 736 O O . ALA A 1 95 ? 7.738 -9.379 -7.314 1.00 97.81 95 ALA A O 1
ATOM 737 N N . ASN A 1 96 ? 9.909 -9.686 -6.826 1.00 97.88 96 ASN A N 1
ATOM 738 C CA . ASN A 1 96 ? 10.465 -9.083 -8.026 1.00 97.88 96 ASN A CA 1
ATOM 739 C C . ASN A 1 96 ? 11.479 -10.076 -8.590 1.00 97.88 96 ASN A C 1
ATOM 741 O O . ASN A 1 96 ? 12.414 -10.448 -7.882 1.00 97.88 96 ASN A O 1
ATOM 745 N N . SER A 1 97 ? 11.237 -10.540 -9.818 1.00 97.38 97 SER A N 1
ATOM 746 C CA . SER A 1 97 ? 12.211 -11.328 -10.574 1.00 97.38 97 SER A CA 1
ATOM 747 C C . SER A 1 97 ? 13.150 -10.359 -11.294 1.00 97.38 97 SER A C 1
ATOM 749 O O . SER A 1 97 ? 14.011 -9.749 -10.657 1.00 97.38 97 SER A O 1
ATOM 751 N N . LEU A 1 98 ? 12.946 -10.133 -12.588 1.00 97.88 98 LEU A N 1
ATOM 752 C CA . LEU A 1 98 ? 13.699 -9.196 -13.401 1.00 97.88 98 LEU A CA 1
ATOM 753 C C . LEU A 1 98 ? 12.765 -8.139 -14.004 1.00 97.88 98 LEU A C 1
ATOM 755 O O . LEU A 1 98 ? 11.620 -7.929 -13.589 1.00 97.88 98 LEU A O 1
ATOM 759 N N . PHE A 1 99 ? 13.316 -7.351 -14.922 1.00 98.19 99 PHE A N 1
ATOM 760 C CA . PHE A 1 99 ? 12.553 -6.329 -15.621 1.00 98.19 99 PHE A CA 1
ATOM 761 C C . PHE A 1 99 ? 11.688 -6.945 -16.726 1.00 98.19 99 PHE A C 1
ATOM 763 O O . PHE A 1 99 ? 10.551 -6.532 -16.942 1.00 98.19 99 PHE A O 1
ATOM 770 N N . GLU A 1 100 ? 12.256 -7.924 -17.417 1.00 98.06 100 GLU A N 1
ATOM 771 C CA . GLU A 1 100 ? 11.789 -8.490 -18.673 1.00 98.06 100 GLU A CA 1
ATOM 772 C C . GLU A 1 100 ? 10.869 -9.708 -18.527 1.00 98.06 100 GLU A C 1
ATOM 774 O O . GLU A 1 100 ? 10.313 -10.123 -19.535 1.00 98.06 100 GLU A O 1
ATOM 779 N N . ASP A 1 101 ? 10.708 -10.257 -17.318 1.00 97.25 101 ASP A N 1
ATOM 780 C CA . ASP A 1 101 ? 10.039 -11.544 -17.055 1.00 97.25 101 ASP A CA 1
ATOM 781 C C . ASP A 1 101 ? 8.879 -11.448 -16.043 1.00 97.25 101 ASP A C 1
ATOM 783 O O . ASP A 1 101 ? 8.540 -12.412 -15.362 1.00 97.25 101 ASP A O 1
ATOM 787 N N . ASN A 1 102 ? 8.298 -10.259 -15.863 1.00 98.25 102 ASN A N 1
ATOM 788 C CA . ASN A 1 102 ? 7.319 -10.050 -14.794 1.00 98.25 102 ASN A CA 1
ATOM 789 C C . ASN A 1 102 ? 5.954 -10.713 -15.045 1.00 98.25 102 ASN A C 1
ATOM 791 O O . ASN A 1 102 ? 5.164 -10.849 -14.109 1.00 98.25 102 ASN A O 1
ATOM 795 N N . ALA A 1 103 ? 5.610 -10.983 -16.305 1.00 97.75 103 ALA A N 1
ATOM 796 C CA . ALA A 1 103 ? 4.274 -11.449 -16.671 1.00 97.75 103 ALA A CA 1
ATOM 797 C C . ALA A 1 103 ? 4.187 -12.977 -16.782 1.00 97.75 103 ALA A C 1
ATOM 799 O O . ALA A 1 103 ? 3.118 -13.534 -16.532 1.00 97.75 103 ALA A O 1
ATOM 800 N N . GLU A 1 104 ? 5.279 -13.602 -17.215 1.00 91.62 104 GLU A N 1
ATOM 801 C CA . GLU A 1 104 ? 5.483 -15.037 -17.424 1.00 91.62 104 GLU A CA 1
ATOM 802 C C . GLU A 1 104 ? 5.346 -15.867 -16.139 1.00 91.62 104 GLU A C 1
ATOM 804 O O . GLU A 1 104 ? 4.782 -16.983 -16.248 1.00 91.62 104 GLU A O 1
#

Foldseek 3Di:
DVVVVVVVVVVPDDQDDPVVQPDDDPVSLVSFDFQFDDFPDDDVDPPSVVNRSVFSVQFQPAEDQDAPDSCCRRQPPPPDHRGHADPVRGGYHYDYDYNPPSPD

Solvent-accessible surface area (backbone atoms only — not comparable to full-atom values): 6282 Å² total; per-residue (Å²): 106,74,66,56,55,54,50,58,54,56,73,70,54,83,81,65,59,73,85,76,56,89,63,85,46,88,69,53,48,68,59,34,71,62,30,43,52,91,47,77,55,61,90,84,50,83,63,58,62,56,53,22,52,50,23,31,76,46,15,70,76,32,76,41,70,36,38,59,50,73,66,35,51,30,50,56,47,77,96,54,59,19,62,39,57,49,100,85,70,35,30,53,49,76,47,63,85,41,64,89,59,48,85,119

Secondary structure (DSSP, 8-state):
-HHHHHHHHHTTSPPPPGGG--S--TTGGGGSPPSB-S-SPPTT-TTHHHHHHHHHHHGGG-EEE--SSHHHHHHH-TT---B---TTS---EEE---SS-S--

Mean predicted aligned error: 2.93 Å

Sequence (104 aa):
TEQQRHFAYFQTLPELKRIDIKRVDARSSQLLQPLFEFSGACSGCGETSYIKLLTQLFGDRLLIANATGCSSIYGGNLPTTPYSTDSQGRGPAWANSLFEDNAE

Nearest PDB structures (foldseek):
  6cin-assembly3_E  TM=9.602E-01  e=5.042E-11  Moorella thermoacetica ATCC 39073
  6cin-assembly2_D  TM=9.174E-01  e=5.042E-11  Moorella thermoacetica ATCC 39073
  6cio-assembly3_E  TM=9.172E-01  e=5.395E-11  Moorella thermoacetica ATCC 39073
  6cio-assembly2_D  TM=9.164E-01  e=5.772E-11  Moorella thermoacetica ATCC 39073
  6cip-assembly3_E  TM=9.171E-01  e=1.061E-10  Moorella thermoacetica ATCC 39073

InterPro domains:
  IPR029061 Thiamin diphosphate-binding fold [SSF52518] (21-104)
  IPR050722 Pyruvate:ferredoxin/flavodoxin oxidoreductase [PTHR32154] (2-104)

pLDDT: mean 95.99, std 2.88, range [86.19, 98.75]